Protein AF-A0A7J9W661-F1 (afdb_monomer_lite)

Structure (mmCIF, N/CA/C/O backbone):
data_AF-A0A7J9W661-F1
#
_entry.id   AF-A0A7J9W661-F1
#
loop_
_atom_site.group_PDB
_atom_site.id
_atom_site.type_symbol
_atom_site.label_atom_id
_atom_site.label_alt_id
_atom_site.label_comp_id
_atom_site.label_asym_id
_atom_site.label_entity_id
_atom_site.label_seq_id
_atom_site.pdbx_PDB_ins_code
_atom_site.Cartn_x
_atom_site.Cartn_y
_atom_site.Cartn_z
_atom_site.occupancy
_atom_site.B_iso_or_equiv
_atom_site.auth_seq_id
_atom_site.auth_comp_id
_atom_site.auth_asym_id
_atom_site.auth_atom_id
_atom_site.pdbx_PDB_model_num
ATOM 1 N N . MET A 1 1 ? 2.954 -17.225 -3.042 1.00 64.38 1 MET A N 1
ATOM 2 C CA . MET A 1 1 ? 2.846 -15.919 -3.719 1.00 64.38 1 MET A CA 1
ATOM 3 C C . MET A 1 1 ? 1.718 -15.955 -4.731 1.00 64.38 1 MET A C 1
ATOM 5 O O . MET A 1 1 ? 1.611 -16.934 -5.464 1.00 64.38 1 MET A O 1
ATOM 9 N N . THR A 1 2 ? 0.886 -14.918 -4.753 1.00 76.56 2 THR A N 1
ATOM 10 C CA . THR A 1 2 ? -0.113 -14.679 -5.804 1.00 76.56 2 THR A CA 1
ATOM 11 C C . THR A 1 2 ? 0.582 -14.065 -7.020 1.00 76.56 2 THR A C 1
ATOM 13 O O . THR A 1 2 ? 1.534 -13.302 -6.860 1.00 76.56 2 THR A O 1
ATOM 16 N N . ALA A 1 3 ? 0.125 -14.381 -8.236 1.00 81.69 3 ALA A N 1
ATOM 17 C CA . ALA A 1 3 ? 0.620 -13.715 -9.439 1.00 81.69 3 ALA A CA 1
ATOM 18 C C . ALA A 1 3 ? 0.341 -12.202 -9.368 1.00 81.69 3 ALA A C 1
ATOM 20 O O . ALA A 1 3 ? -0.756 -11.790 -8.989 1.00 81.69 3 ALA A O 1
ATOM 21 N N . VAL A 1 4 ? 1.329 -11.382 -9.730 1.00 85.00 4 VAL A N 1
ATOM 22 C CA . VAL A 1 4 ? 1.172 -9.923 -9.776 1.00 85.00 4 VAL A CA 1
ATOM 23 C C . VAL A 1 4 ? 0.254 -9.577 -10.954 1.00 85.00 4 VAL A C 1
ATOM 25 O O . VAL A 1 4 ? 0.533 -10.015 -12.074 1.00 85.00 4 VAL A O 1
ATOM 28 N N . PRO A 1 5 ? -0.852 -8.846 -10.738 1.00 83.81 5 PRO A N 1
ATOM 29 C CA . PRO A 1 5 ? -1.841 -8.631 -11.783 1.00 83.81 5 PRO A CA 1
ATOM 30 C C . PRO A 1 5 ? -1.344 -7.640 -12.845 1.00 83.81 5 PRO A C 1
ATOM 32 O O . PRO A 1 5 ? -0.497 -6.783 -12.584 1.00 83.81 5 PRO A O 1
ATOM 35 N N . GLN A 1 6 ? -1.901 -7.741 -14.056 1.00 81.75 6 GLN A N 1
ATOM 36 C CA . GLN A 1 6 ? -1.618 -6.789 -15.136 1.00 81.75 6 GLN A CA 1
ATOM 37 C C . GLN A 1 6 ? -2.151 -5.389 -14.797 1.00 81.75 6 GLN A C 1
ATOM 39 O O . GLN A 1 6 ? -1.445 -4.406 -15.013 1.00 81.75 6 GLN A O 1
ATOM 44 N N . GLU A 1 7 ? -3.341 -5.313 -14.200 1.00 86.38 7 GLU A N 1
ATOM 45 C CA . GLU A 1 7 ? -3.957 -4.086 -13.688 1.00 86.38 7 GLU A CA 1
ATOM 46 C C . GLU A 1 7 ? -4.252 -4.232 -12.192 1.00 86.38 7 GLU A C 1
ATOM 48 O O . GLU A 1 7 ? -4.686 -5.291 -11.735 1.00 86.38 7 GLU A O 1
ATOM 53 N N . PHE A 1 8 ? -4.003 -3.179 -11.414 1.00 90.75 8 PHE A N 1
ATOM 54 C CA . PHE A 1 8 ? -4.254 -3.201 -9.977 1.00 90.75 8 PHE A CA 1
ATOM 55 C C . PHE A 1 8 ? -5.703 -2.810 -9.672 1.00 90.75 8 PHE A C 1
ATOM 57 O O . PHE A 1 8 ? -6.133 -1.694 -9.957 1.00 90.75 8 PHE A O 1
ATOM 64 N N . ASP A 1 9 ? -6.451 -3.732 -9.069 1.00 92.00 9 ASP A N 1
ATOM 65 C CA . ASP A 1 9 ? -7.851 -3.510 -8.719 1.00 92.00 9 ASP A CA 1
ATOM 66 C C . ASP A 1 9 ? -7.993 -2.829 -7.348 1.00 92.00 9 ASP A C 1
ATOM 68 O O . ASP A 1 9 ? -7.890 -3.462 -6.293 1.00 92.00 9 ASP A O 1
ATOM 72 N N . TRP A 1 10 ? -8.287 -1.526 -7.354 1.00 95.00 10 TRP A N 1
ATOM 73 C CA . TRP A 1 10 ? -8.574 -0.778 -6.127 1.00 95.00 10 TRP A CA 1
ATOM 74 C C . TRP A 1 10 ? -9.854 -1.250 -5.418 1.00 95.00 10 TRP A C 1
ATOM 76 O O . TRP A 1 10 ? -9.972 -1.126 -4.196 1.00 95.00 10 TRP A O 1
ATOM 86 N N . ALA A 1 11 ? -10.824 -1.828 -6.135 1.00 94.56 11 ALA A N 1
ATOM 87 C CA . ALA A 1 11 ? -12.033 -2.348 -5.504 1.00 94.56 11 ALA A CA 1
ATOM 88 C C . ALA A 1 11 ? -11.704 -3.490 -4.531 1.00 94.56 11 ALA A C 1
ATOM 90 O O . ALA A 1 11 ? -12.275 -3.531 -3.439 1.00 94.56 11 ALA A O 1
ATOM 91 N N . MET A 1 12 ? -10.720 -4.332 -4.862 1.00 93.94 12 MET A N 1
ATOM 92 C CA . MET A 1 12 ? -10.185 -5.347 -3.950 1.00 93.94 12 MET A CA 1
ATOM 93 C C . MET A 1 12 ? -9.627 -4.723 -2.665 1.00 93.94 12 MET A C 1
ATOM 95 O O . MET A 1 12 ? -9.881 -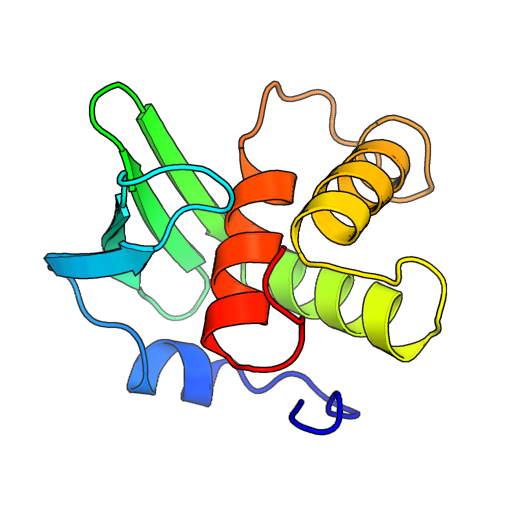5.243 -1.580 1.00 93.94 12 MET A O 1
ATOM 99 N N . VAL A 1 13 ? -8.900 -3.604 -2.757 1.00 96.00 13 VAL A N 1
ATOM 100 C CA . VAL A 1 13 ? -8.346 -2.895 -1.587 1.00 96.00 13 VAL A CA 1
ATOM 101 C C . VAL A 1 13 ? -9.475 -2.445 -0.659 1.00 96.00 13 VAL A C 1
ATOM 103 O O . VAL A 1 13 ? -9.445 -2.750 0.534 1.00 96.00 13 VAL A O 1
ATOM 106 N N . ARG A 1 14 ? -10.511 -1.798 -1.206 1.00 96.62 14 ARG A N 1
ATOM 107 C CA . ARG A 1 14 ? -11.685 -1.351 -0.431 1.00 96.62 14 ARG A CA 1
ATOM 108 C C . ARG A 1 14 ? -12.484 -2.511 0.166 1.00 96.62 14 ARG A C 1
ATOM 110 O O . ARG A 1 14 ? -13.032 -2.382 1.256 1.00 96.62 14 ARG A O 1
ATOM 117 N N . GLN A 1 15 ? -12.567 -3.640 -0.536 1.00 95.69 15 GLN A N 1
ATOM 118 C CA . GLN A 1 15 ? -13.258 -4.826 -0.034 1.00 95.69 15 GLN A CA 1
ATOM 119 C C . GLN A 1 15 ? -12.461 -5.520 1.076 1.00 95.69 15 GLN A C 1
ATOM 121 O O . GLN A 1 15 ? -13.044 -6.013 2.041 1.00 95.69 15 GLN A O 1
ATOM 126 N N . ARG A 1 16 ? -11.133 -5.581 0.934 1.00 96.31 16 ARG A N 1
ATOM 127 C CA . ARG A 1 16 ? -10.248 -6.298 1.853 1.00 96.31 16 ARG A CA 1
ATOM 128 C C . ARG A 1 16 ? -10.016 -5.542 3.152 1.00 96.31 16 ARG A C 1
ATOM 130 O O . ARG A 1 16 ? -9.969 -6.176 4.202 1.00 96.31 16 ARG A O 1
ATOM 137 N N . TYR A 1 17 ? -9.815 -4.229 3.083 1.00 97.81 17 TYR A N 1
ATOM 138 C CA . TYR A 1 17 ? -9.445 -3.425 4.243 1.00 97.81 17 TYR A CA 1
ATOM 139 C C . TYR A 1 17 ? -10.657 -2.743 4.867 1.00 97.81 17 TYR A C 1
ATOM 141 O O . TYR A 1 17 ? -11.537 -2.245 4.176 1.00 97.81 17 TYR A O 1
ATOM 149 N N . GLN A 1 18 ? -10.687 -2.712 6.196 1.00 97.31 18 GLN A N 1
ATOM 150 C CA . GLN A 1 18 ? -11.711 -2.051 6.998 1.00 97.31 18 GLN A CA 1
ATOM 151 C C . GLN A 1 18 ? -11.043 -1.330 8.176 1.00 97.31 18 GLN A C 1
ATOM 153 O O . GLN A 1 18 ? -10.043 -1.839 8.699 1.00 97.31 18 GLN A O 1
ATOM 158 N N . PRO A 1 19 ? -11.569 -0.177 8.628 1.00 98.00 19 PRO A N 1
ATOM 159 C CA . PRO A 1 19 ? -11.066 0.498 9.820 1.00 98.00 19 PRO A CA 1
ATOM 160 C C . PRO A 1 19 ? -10.954 -0.445 11.030 1.00 98.00 19 PRO A C 1
ATOM 162 O O . PRO A 1 19 ? -11.849 -1.242 11.304 1.00 98.00 19 PRO A O 1
ATOM 165 N N . GLY A 1 20 ? -9.835 -0.363 11.751 1.00 97.56 20 GLY A N 1
ATOM 166 C CA . GLY A 1 20 ? -9.506 -1.209 12.901 1.00 97.56 20 GLY A CA 1
ATOM 167 C C . GLY A 1 20 ? -8.780 -2.516 12.560 1.00 97.56 20 GLY A C 1
ATOM 168 O O . GLY A 1 20 ? -8.236 -3.157 13.465 1.00 97.56 20 GLY A O 1
ATOM 169 N N . MET A 1 21 ? -8.709 -2.915 11.283 1.00 97.88 21 MET A N 1
ATOM 170 C CA . MET A 1 21 ? -7.910 -4.077 10.875 1.00 97.88 21 MET A CA 1
ATOM 171 C C . MET A 1 21 ? -6.428 -3.873 11.184 1.00 97.88 21 MET A C 1
ATOM 173 O O . MET A 1 21 ? -5.894 -2.774 11.038 1.00 97.88 21 MET A O 1
ATOM 177 N N . ARG A 1 22 ? -5.746 -4.953 11.578 1.00 96.88 22 ARG A N 1
ATOM 178 C CA . ARG A 1 22 ? -4.317 -4.944 11.907 1.00 96.88 22 ARG A CA 1
ATOM 179 C C . ARG A 1 22 ? -3.520 -5.721 10.871 1.00 96.88 22 ARG A C 1
ATOM 181 O O . ARG A 1 22 ? -3.802 -6.889 10.627 1.00 96.88 22 ARG A O 1
ATOM 188 N N . LEU A 1 23 ? -2.499 -5.077 10.323 1.00 95.88 23 LEU A N 1
ATOM 189 C CA . LEU A 1 23 ? -1.549 -5.649 9.378 1.00 95.88 23 LEU A CA 1
ATOM 190 C C . LEU A 1 23 ? -0.222 -5.878 10.091 1.00 95.88 23 LEU A C 1
ATOM 192 O O . LEU A 1 23 ? 0.277 -4.980 10.775 1.00 95.88 23 LEU A O 1
ATOM 196 N N . ALA A 1 24 ? 0.362 -7.063 9.932 1.00 94.38 24 ALA A N 1
ATOM 197 C CA . ALA A 1 24 ? 1.687 -7.338 10.472 1.00 94.38 24 ALA A CA 1
ATOM 198 C C . ALA A 1 24 ? 2.714 -6.387 9.839 1.00 94.38 24 ALA A C 1
ATOM 200 O O . ALA A 1 24 ? 2.761 -6.222 8.619 1.00 94.38 24 ALA A O 1
ATOM 201 N N . SER A 1 25 ? 3.542 -5.757 10.671 1.00 92.38 25 SER A N 1
ATOM 202 C CA . SER A 1 25 ? 4.636 -4.919 10.179 1.00 92.38 25 SER A CA 1
ATOM 203 C C . SER A 1 25 ? 5.673 -5.739 9.396 1.00 92.38 25 SER A C 1
ATOM 205 O O . SER A 1 25 ? 5.687 -6.972 9.432 1.00 92.38 25 SER A O 1
ATOM 207 N N . LEU A 1 26 ? 6.569 -5.054 8.678 1.00 91.06 26 LEU A N 1
ATOM 208 C CA . LEU A 1 26 ? 7.651 -5.728 7.951 1.00 91.06 26 LEU A CA 1
ATOM 209 C C . LEU A 1 26 ? 8.614 -6.476 8.881 1.00 91.06 26 LEU A C 1
ATOM 211 O O . LEU A 1 26 ? 9.205 -7.466 8.460 1.00 91.06 26 LEU A O 1
ATOM 215 N N . ARG A 1 27 ? 8.783 -6.007 10.126 1.00 85.38 27 ARG A N 1
ATOM 216 C CA . ARG A 1 27 ? 9.737 -6.569 11.084 1.00 85.38 27 ARG A CA 1
ATOM 217 C C . ARG A 1 27 ? 9.223 -6.499 12.521 1.00 85.38 27 ARG A C 1
ATOM 219 O O . ARG A 1 27 ? 8.816 -5.438 12.989 1.00 85.38 27 ARG A O 1
ATOM 226 N N . GLY A 1 28 ? 9.400 -7.608 13.239 1.00 83.56 28 GLY A N 1
ATOM 227 C CA . GLY A 1 28 ? 9.053 -7.746 14.652 1.00 83.56 28 GLY A CA 1
ATOM 228 C C . GLY A 1 28 ? 7.550 -7.888 14.891 1.00 83.56 28 GLY A C 1
ATOM 229 O O . GLY A 1 28 ? 6.762 -7.984 13.954 1.00 83.56 28 GLY A O 1
ATOM 230 N N . ASP A 1 29 ? 7.156 -7.846 16.162 1.00 84.88 29 ASP A N 1
ATOM 231 C CA . ASP A 1 29 ? 5.796 -8.202 16.599 1.00 84.88 29 ASP A CA 1
ATOM 232 C C . ASP A 1 29 ? 4.832 -7.003 16.638 1.00 84.88 29 ASP A C 1
ATOM 234 O O . ASP A 1 29 ? 3.856 -6.975 17.389 1.00 84.88 29 ASP A O 1
ATOM 238 N N . THR A 1 30 ? 5.115 -5.965 15.844 1.00 90.69 30 THR A N 1
ATOM 239 C CA . THR A 1 30 ? 4.259 -4.773 15.758 1.00 90.69 30 THR A CA 1
ATOM 240 C C . THR A 1 30 ? 3.297 -4.844 14.578 1.00 90.69 30 THR A C 1
ATOM 242 O O . THR A 1 30 ? 3.511 -5.584 13.616 1.00 90.69 30 THR A O 1
ATOM 245 N N . TYR A 1 31 ? 2.238 -4.038 14.639 1.00 94.75 31 TYR A N 1
ATOM 246 C CA . TYR A 1 31 ? 1.214 -3.958 13.606 1.00 94.75 31 TYR A CA 1
ATOM 247 C C . TYR A 1 31 ? 0.971 -2.516 13.158 1.00 94.75 31 TYR A C 1
ATOM 249 O O . TYR A 1 31 ? 1.187 -1.567 13.917 1.00 94.75 31 TYR A O 1
ATOM 257 N N . LEU A 1 32 ? 0.507 -2.380 11.919 1.00 96.06 32 LEU A N 1
ATOM 258 C CA . LEU A 1 32 ? -0.133 -1.179 11.400 1.00 96.06 32 LEU A CA 1
ATOM 259 C C . LEU A 1 32 ? -1.645 -1.377 11.511 1.00 96.06 32 LEU A C 1
ATOM 261 O O . LEU A 1 32 ? -2.146 -2.466 11.252 1.00 96.06 32 LEU A O 1
ATOM 265 N N . GLU A 1 33 ? -2.371 -0.341 11.896 1.00 97.94 33 GLU A N 1
ATOM 266 C CA . GLU A 1 33 ? -3.830 -0.355 11.947 1.00 97.94 33 GLU A CA 1
ATOM 267 C C . GLU A 1 33 ? -4.397 0.412 10.754 1.00 97.94 33 GLU A C 1
ATOM 269 O O . GLU A 1 33 ? -3.961 1.533 10.483 1.00 97.94 33 GLU A O 1
ATOM 274 N N . VAL A 1 34 ? -5.372 -0.169 10.060 1.00 98.38 34 VAL A N 1
ATOM 275 C CA . VAL A 1 34 ? -6.161 0.535 9.048 1.00 98.38 34 VAL A CA 1
ATOM 276 C C . VAL A 1 34 ? -7.029 1.566 9.755 1.00 98.38 34 VAL A C 1
ATOM 278 O O . VAL A 1 34 ? -7.833 1.225 10.617 1.00 98.38 34 VAL A O 1
ATOM 281 N N . VAL A 1 35 ? -6.866 2.835 9.400 1.00 98.06 35 VAL A N 1
ATOM 282 C CA . VAL A 1 35 ? -7.657 3.937 9.965 1.00 98.06 35 VAL A CA 1
ATOM 283 C C . VAL A 1 35 ? -8.837 4.263 9.066 1.00 98.06 35 VAL A C 1
ATOM 285 O O . VAL A 1 35 ? -9.938 4.507 9.547 1.00 98.06 35 VAL A O 1
ATOM 288 N N . GLU A 1 36 ? -8.590 4.296 7.762 1.00 97.56 36 GLU A N 1
ATOM 289 C CA . GLU A 1 36 ? -9.529 4.788 6.763 1.00 97.56 36 GLU A CA 1
ATOM 290 C C . GLU A 1 36 ? -9.186 4.144 5.423 1.00 97.56 36 GLU A C 1
ATOM 292 O O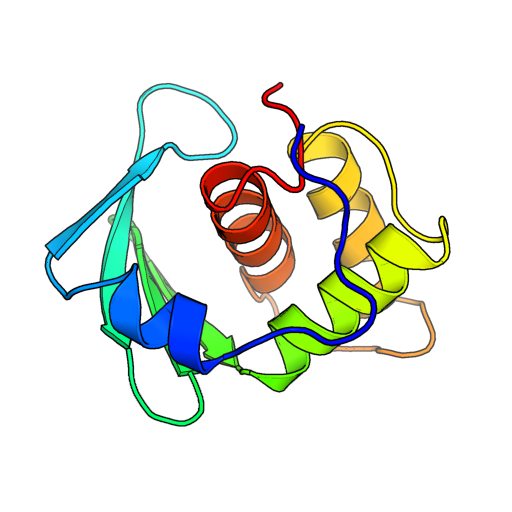 . GLU A 1 36 ? -8.008 3.967 5.103 1.00 97.56 36 GLU A O 1
ATOM 297 N N . VAL A 1 37 ? -10.212 3.799 4.656 1.00 97.69 37 VAL A N 1
ATOM 298 C CA . VAL A 1 37 ? -10.093 3.411 3.255 1.00 97.69 37 VAL A CA 1
ATOM 299 C C . VAL A 1 37 ? -11.255 4.048 2.508 1.00 97.69 37 VAL A C 1
ATOM 301 O O . VAL A 1 37 ? -12.402 3.945 2.945 1.00 97.69 37 VAL A O 1
ATOM 304 N N . ASP A 1 38 ? -10.948 4.744 1.425 1.00 95.94 38 ASP A N 1
ATOM 305 C CA . ASP A 1 38 ? -11.931 5.417 0.584 1.00 95.94 38 ASP A CA 1
ATOM 306 C C . ASP A 1 38 ? -11.656 5.130 -0.904 1.00 95.94 38 ASP A C 1
ATOM 308 O O . ASP A 1 38 ? -11.002 4.141 -1.262 1.00 95.94 38 ASP A O 1
ATOM 312 N N . ASP A 1 39 ? -12.218 5.951 -1.786 1.00 95.12 39 ASP A N 1
ATOM 313 C CA . ASP A 1 39 ? -12.109 5.777 -3.232 1.00 95.12 39 ASP A CA 1
ATOM 314 C C . ASP A 1 39 ? -10.694 6.018 -3.775 1.00 95.12 39 ASP A C 1
ATOM 316 O O . ASP A 1 39 ? -10.359 5.450 -4.814 1.00 95.12 39 ASP A O 1
ATOM 320 N N . ASP A 1 40 ? -9.848 6.753 -3.047 1.00 94.88 40 ASP A N 1
ATOM 321 C CA . ASP A 1 40 ? -8.544 7.214 -3.529 1.00 94.88 40 ASP A CA 1
ATOM 322 C C . ASP A 1 40 ? -7.372 6.902 -2.590 1.00 94.88 40 ASP A C 1
ATOM 324 O O . ASP A 1 40 ? -6.214 6.999 -3.012 1.00 94.88 40 ASP A O 1
ATOM 328 N N . ARG A 1 41 ? -7.613 6.544 -1.324 1.00 96.88 41 ARG A N 1
ATOM 329 C CA . ARG A 1 41 ? -6.541 6.312 -0.345 1.00 96.88 41 ARG A CA 1
ATOM 330 C C . ARG A 1 41 ? -6.852 5.252 0.710 1.00 96.88 41 ARG A C 1
ATOM 332 O O . ARG A 1 41 ? -7.990 5.005 1.095 1.00 96.88 41 ARG A O 1
ATOM 339 N N . LEU A 1 42 ? -5.775 4.667 1.227 1.00 98.00 42 LEU A N 1
ATOM 340 C CA . LEU A 1 42 ? -5.729 3.770 2.377 1.00 98.00 42 LEU A CA 1
ATOM 341 C C . LEU A 1 42 ? -4.810 4.384 3.437 1.00 98.00 42 LEU A C 1
ATOM 343 O O . LEU A 1 42 ? -3.596 4.467 3.250 1.00 98.00 42 LEU A O 1
ATOM 347 N N . CYS A 1 43 ? -5.374 4.803 4.565 1.00 97.69 43 CYS A N 1
ATOM 348 C CA . CYS A 1 43 ? -4.618 5.389 5.663 1.00 97.69 43 CYS A CA 1
ATOM 349 C C . CYS A 1 43 ? -4.301 4.354 6.736 1.00 97.69 43 CYS A C 1
ATOM 351 O O . CYS A 1 43 ? -5.191 3.678 7.256 1.00 97.69 43 CYS A O 1
ATOM 353 N N . LEU A 1 44 ? -3.029 4.292 7.120 1.00 97.44 44 LEU A N 1
ATOM 354 C CA . LEU A 1 44 ? -2.518 3.391 8.142 1.00 97.44 44 LEU A CA 1
ATOM 355 C C . LEU A 1 44 ? -1.935 4.186 9.313 1.00 97.44 44 LEU A C 1
ATOM 357 O O . LEU A 1 44 ? -1.409 5.291 9.158 1.00 97.44 44 LEU A O 1
ATOM 361 N N . ARG A 1 45 ? -2.013 3.602 10.506 1.00 95.56 45 ARG A N 1
ATOM 362 C CA . ARG A 1 45 ? -1.467 4.158 11.746 1.00 95.56 45 ARG A CA 1
ATOM 363 C C . ARG A 1 45 ? -0.540 3.168 12.431 1.00 95.56 45 ARG A C 1
ATOM 365 O O . ARG A 1 45 ? -0.834 1.980 12.522 1.00 95.56 45 ARG A O 1
ATOM 372 N N . GLN A 1 46 ? 0.510 3.703 13.037 1.00 92.38 46 GLN A N 1
ATOM 373 C CA . GLN A 1 46 ? 1.242 3.073 14.132 1.00 92.38 46 GLN A CA 1
ATOM 374 C C . GLN A 1 46 ? 1.307 4.055 15.314 1.00 92.38 46 GLN A C 1
ATOM 376 O O . GLN A 1 46 ? 0.977 5.228 15.171 1.00 92.38 46 GLN A O 1
ATOM 381 N N . ARG A 1 47 ? 1.737 3.610 16.501 1.00 89.62 47 ARG A N 1
ATOM 382 C CA . ARG A 1 47 ? 1.650 4.382 17.762 1.00 89.62 47 ARG A CA 1
ATOM 383 C C . ARG A 1 47 ? 2.047 5.864 17.663 1.00 89.62 47 ARG A C 1
ATOM 385 O O . ARG A 1 47 ? 1.443 6.685 18.340 1.00 89.62 47 ARG A O 1
ATOM 392 N N . LEU A 1 48 ? 3.074 6.192 16.877 1.00 89.06 48 LEU A N 1
ATOM 393 C CA . LEU A 1 48 ? 3.648 7.540 16.799 1.00 89.06 48 LEU A CA 1
ATOM 394 C C . LEU A 1 48 ? 3.401 8.252 15.463 1.00 89.06 48 LEU A C 1
ATOM 396 O O . LEU A 1 48 ? 3.893 9.361 15.283 1.00 89.06 48 LEU A O 1
ATOM 400 N N . TRP A 1 49 ? 2.703 7.630 14.510 1.00 91.31 49 TRP A N 1
ATOM 401 C CA . TRP A 1 49 ? 2.525 8.211 13.181 1.00 91.31 49 TRP A CA 1
ATOM 402 C C . TRP A 1 49 ? 1.277 7.679 12.467 1.00 91.31 49 TRP A C 1
ATOM 404 O O . TRP A 1 49 ? 0.817 6.564 12.707 1.00 91.31 49 TRP A O 1
ATOM 414 N N . ARG A 1 50 ? 0.748 8.492 11.555 1.00 94.25 50 ARG A N 1
ATOM 415 C CA . ARG A 1 50 ? -0.308 8.148 10.597 1.00 94.25 50 ARG A CA 1
ATOM 416 C C . ARG A 1 50 ? 0.142 8.643 9.230 1.00 94.25 50 ARG A C 1
ATOM 418 O O . ARG A 1 50 ? 0.676 9.745 9.148 1.00 94.25 50 ARG A O 1
ATOM 425 N N . ASP A 1 51 ? -0.081 7.847 8.197 1.00 95.00 51 ASP A N 1
ATOM 426 C CA . ASP A 1 51 ? 0.199 8.224 6.810 1.00 95.00 51 ASP A CA 1
ATOM 427 C C . ASP A 1 51 ? -0.788 7.492 5.880 1.00 95.00 51 ASP A C 1
ATOM 429 O O . ASP A 1 51 ? -1.501 6.586 6.328 1.00 95.00 51 ASP A O 1
ATOM 433 N N . CYS A 1 52 ? -0.878 7.892 4.614 1.00 95.56 52 CYS A N 1
ATOM 434 C CA . CYS A 1 52 ? -1.818 7.309 3.656 1.00 95.56 52 CYS A CA 1
ATOM 435 C C . CYS A 1 52 ? -1.122 6.901 2.356 1.00 95.56 52 CYS A C 1
ATOM 437 O O . CYS A 1 52 ? -0.274 7.621 1.841 1.00 95.56 52 CYS A O 1
ATOM 439 N N . LEU A 1 53 ? -1.509 5.741 1.825 1.00 96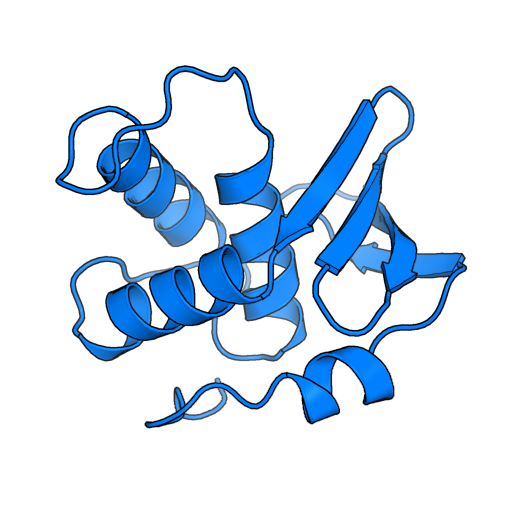.25 53 LEU A N 1
ATOM 440 C CA . LEU A 1 53 ? -1.207 5.329 0.459 1.00 96.25 53 LEU A CA 1
ATOM 441 C C . LEU A 1 53 ? -2.330 5.817 -0.437 1.00 96.25 53 LEU A C 1
ATOM 443 O O . LEU A 1 53 ? -3.491 5.523 -0.160 1.00 96.25 53 LEU A O 1
ATOM 447 N N . THR A 1 54 ? -1.999 6.522 -1.507 1.00 95.50 54 THR A N 1
ATOM 448 C CA . THR A 1 54 ? -2.965 6.774 -2.574 1.00 95.50 54 THR A CA 1
ATOM 449 C C . THR A 1 54 ? -3.124 5.531 -3.446 1.00 95.50 54 THR A C 1
ATOM 451 O O . THR A 1 54 ? -2.265 4.642 -3.473 1.00 95.50 54 THR A O 1
ATOM 454 N N . ARG A 1 55 ? -4.207 5.491 -4.219 1.00 95.81 55 ARG A N 1
ATOM 455 C CA . ARG A 1 55 ? -4.398 4.523 -5.297 1.00 95.81 55 ARG A CA 1
ATOM 456 C C . ARG A 1 55 ? -3.198 4.484 -6.243 1.00 95.81 55 ARG A C 1
ATOM 458 O O . ARG A 1 55 ? -2.675 3.406 -6.520 1.00 95.81 55 ARG A O 1
ATOM 465 N N . GLN A 1 56 ? -2.710 5.655 -6.648 1.00 93.19 56 GLN A N 1
ATOM 466 C CA . GLN A 1 56 ? -1.560 5.783 -7.540 1.00 93.19 56 GLN A CA 1
ATOM 467 C C . GLN A 1 56 ? -0.265 5.227 -6.925 1.00 93.19 56 GLN A C 1
ATOM 469 O O . GLN A 1 56 ? 0.541 4.634 -7.646 1.00 93.19 56 GLN A O 1
ATOM 474 N N . ASP A 1 57 ? -0.057 5.373 -5.611 1.00 94.62 57 ASP A N 1
ATOM 475 C CA . ASP A 1 57 ? 1.120 4.809 -4.935 1.00 94.62 57 ASP A CA 1
ATOM 476 C C . ASP A 1 57 ? 1.143 3.275 -5.060 1.00 94.62 57 ASP A C 1
ATOM 478 O O . ASP A 1 57 ? 2.185 2.693 -5.372 1.00 94.62 57 ASP A O 1
ATOM 482 N N . LEU A 1 58 ? -0.005 2.613 -4.859 1.00 95.81 58 LEU A N 1
ATOM 483 C CA . LEU A 1 58 ? -0.108 1.157 -4.993 1.00 95.81 58 LEU A CA 1
ATOM 484 C C . LEU A 1 58 ? -0.030 0.696 -6.452 1.00 95.81 58 LEU A C 1
ATOM 486 O O . LEU A 1 58 ? 0.681 -0.265 -6.735 1.00 95.81 58 LEU A O 1
ATOM 490 N N . GLU A 1 59 ? -0.692 1.390 -7.379 1.00 94.94 59 GLU A N 1
ATOM 491 C CA . GLU A 1 59 ? -0.609 1.092 -8.817 1.00 94.94 59 GLU A CA 1
ATOM 492 C C . GLU A 1 59 ? 0.837 1.179 -9.324 1.00 94.94 59 GLU A C 1
ATOM 494 O O . GLU A 1 59 ? 1.327 0.266 -9.993 1.00 94.94 59 GLU A O 1
ATOM 499 N N . THR A 1 60 ? 1.553 2.239 -8.941 1.00 93.19 60 THR A N 1
ATOM 500 C CA . THR A 1 60 ? 2.965 2.431 -9.298 1.00 93.19 60 THR A CA 1
ATOM 501 C C . THR A 1 60 ? 3.827 1.317 -8.714 1.00 93.19 60 THR A C 1
ATOM 503 O O . THR A 1 60 ? 4.649 0.732 -9.416 1.00 93.19 60 THR A O 1
ATOM 506 N N . ALA A 1 61 ? 3.627 0.975 -7.441 1.00 94.81 61 ALA A N 1
ATOM 507 C CA . ALA A 1 61 ? 4.390 -0.080 -6.790 1.00 94.81 61 ALA A CA 1
ATOM 508 C C . ALA A 1 61 ? 4.153 -1.462 -7.418 1.00 94.81 61 ALA A C 1
ATOM 510 O O . ALA A 1 61 ? 5.107 -2.214 -7.613 1.00 94.81 61 ALA A O 1
ATOM 511 N N . VAL A 1 62 ? 2.908 -1.779 -7.781 1.00 95.38 62 VAL A N 1
ATOM 512 C CA . VAL A 1 62 ? 2.561 -3.017 -8.493 1.00 95.38 62 VAL A CA 1
ATOM 513 C C . VAL A 1 62 ? 3.181 -3.036 -9.886 1.00 95.38 62 VAL A C 1
ATOM 515 O O . VAL A 1 62 ? 3.700 -4.075 -10.285 1.00 95.38 62 VAL A O 1
ATOM 518 N N . SER A 1 63 ? 3.214 -1.901 -10.593 1.00 94.19 63 SER A N 1
ATOM 519 C CA . SER A 1 63 ? 3.928 -1.786 -11.871 1.00 94.19 63 SER A CA 1
ATOM 520 C C . SER A 1 63 ? 5.413 -2.095 -11.710 1.00 94.19 63 SER A C 1
ATOM 522 O O . SER A 1 63 ? 5.934 -2.965 -12.395 1.00 94.19 63 SER A O 1
ATOM 524 N N . LEU A 1 64 ? 6.085 -1.449 -10.753 1.00 94.38 64 LEU A N 1
ATOM 525 C CA . LEU A 1 64 ? 7.512 -1.665 -10.493 1.00 94.38 64 LEU A CA 1
ATOM 526 C C . LEU A 1 64 ? 7.827 -3.119 -10.118 1.00 94.38 64 LEU A C 1
ATOM 528 O O . LEU A 1 64 ? 8.875 -3.635 -10.512 1.00 94.38 64 LEU A O 1
ATOM 532 N N . LEU A 1 65 ? 6.929 -3.768 -9.371 1.00 94.56 65 LEU A N 1
ATOM 533 C CA . LEU A 1 65 ? 7.040 -5.180 -9.016 1.00 94.56 65 LEU A CA 1
ATOM 534 C C . LEU A 1 65 ? 6.876 -6.087 -10.239 1.00 94.56 65 LEU A C 1
ATOM 536 O O . LEU A 1 65 ? 7.706 -6.962 -10.478 1.00 94.56 65 LEU A O 1
ATOM 540 N N . ARG A 1 66 ? 5.816 -5.866 -11.021 1.00 94.19 66 ARG A N 1
ATOM 541 C CA . ARG A 1 66 ? 5.495 -6.632 -12.232 1.00 94.19 66 ARG A CA 1
ATOM 542 C C . ARG A 1 66 ? 6.602 -6.529 -13.276 1.00 94.19 66 ARG A C 1
ATOM 544 O O . ARG A 1 66 ? 6.971 -7.533 -13.875 1.00 94.19 66 ARG A O 1
ATOM 551 N N . ASP A 1 67 ? 7.134 -5.328 -13.470 1.00 93.38 67 ASP A N 1
ATOM 552 C CA . ASP A 1 67 ? 8.146 -5.037 -14.485 1.00 93.38 67 ASP A CA 1
ATOM 553 C C . ASP A 1 67 ? 9.557 -5.483 -14.031 1.00 93.38 67 ASP A C 1
ATOM 555 O O . ASP A 1 67 ? 10.536 -5.301 -14.752 1.00 93.38 67 ASP A O 1
ATOM 559 N N . GLY A 1 68 ? 9.681 -6.068 -12.830 1.00 93.12 68 GLY A N 1
ATOM 560 C CA . GLY A 1 68 ? 10.937 -6.589 -12.287 1.00 93.12 68 GLY A CA 1
ATOM 561 C C . GLY A 1 68 ? 11.941 -5.510 -11.869 1.00 93.12 68 GLY A C 1
ATOM 562 O O . GLY A 1 68 ? 13.105 -5.815 -11.625 1.00 93.12 68 GLY A O 1
ATOM 563 N N . ILE A 1 69 ? 11.509 -4.248 -11.782 1.00 93.00 69 ILE A N 1
ATOM 564 C CA . ILE A 1 69 ? 12.360 -3.104 -11.422 1.00 93.00 69 ILE A CA 1
ATOM 565 C C . ILE A 1 69 ? 12.648 -3.104 -9.917 1.00 93.00 69 ILE A C 1
ATOM 567 O O . ILE A 1 69 ? 13.752 -2.763 -9.485 1.00 93.00 69 ILE A O 1
ATOM 571 N N . VAL A 1 70 ? 11.653 -3.480 -9.110 1.00 91.94 70 VAL A N 1
ATOM 572 C CA . VAL A 1 70 ? 11.788 -3.655 -7.662 1.00 91.94 70 VAL A CA 1
ATOM 573 C C . VAL A 1 70 ? 11.247 -5.030 -7.285 1.00 91.94 70 VAL A C 1
ATOM 575 O O . VAL A 1 70 ? 10.062 -5.291 -7.438 1.00 9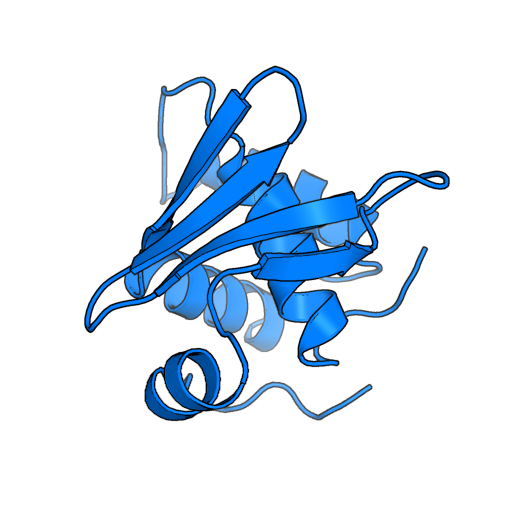1.94 70 VAL A O 1
ATOM 578 N N . THR A 1 71 ? 12.106 -5.909 -6.775 1.00 91.06 71 THR A N 1
ATOM 579 C CA . THR A 1 71 ? 11.775 -7.315 -6.487 1.00 91.06 71 THR A CA 1
ATOM 580 C C . THR A 1 71 ? 12.280 -7.741 -5.108 1.00 91.06 71 THR A C 1
ATOM 582 O O . THR A 1 71 ? 12.970 -6.979 -4.430 1.00 91.06 71 THR A O 1
ATOM 585 N N . GLY A 1 72 ? 11.980 -8.984 -4.723 1.00 91.06 72 GLY A N 1
ATOM 586 C CA . GLY A 1 72 ? 12.487 -9.621 -3.507 1.00 91.06 72 GLY A CA 1
ATOM 587 C C . GLY A 1 72 ? 11.434 -9.744 -2.409 1.00 91.06 72 GLY A C 1
ATOM 588 O O . GLY A 1 72 ? 10.229 -9.671 -2.661 1.00 91.06 72 GLY A O 1
ATOM 589 N N . THR A 1 73 ? 11.906 -9.943 -1.183 1.00 94.38 73 THR A N 1
ATOM 590 C CA . THR A 1 73 ? 11.079 -9.949 0.031 1.00 94.38 73 THR A CA 1
ATOM 591 C C . THR A 1 73 ? 10.423 -8.586 0.258 1.00 94.38 73 THR A C 1
ATOM 593 O O . THR A 1 73 ? 10.870 -7.562 -0.264 1.00 94.38 73 THR A O 1
ATOM 596 N N . ALA A 1 74 ? 9.397 -8.520 1.110 1.00 94.94 74 ALA A N 1
ATOM 597 C CA . ALA A 1 74 ? 8.761 -7.245 1.446 1.00 94.94 74 ALA A CA 1
ATOM 598 C C . ALA A 1 74 ? 9.749 -6.186 1.990 1.00 94.94 74 ALA A C 1
ATOM 600 O O . ALA A 1 74 ? 9.581 -4.994 1.728 1.00 94.94 74 ALA A O 1
ATOM 601 N N . MET A 1 75 ? 10.802 -6.596 2.712 1.00 94.31 75 MET A N 1
ATOM 602 C CA . MET A 1 75 ? 11.836 -5.660 3.176 1.00 94.31 75 MET A CA 1
ATOM 603 C C . MET A 1 75 ? 12.702 -5.139 2.027 1.00 94.31 75 MET A C 1
ATOM 605 O O . MET A 1 75 ? 12.917 -3.932 1.925 1.00 94.31 75 MET A O 1
ATOM 609 N N . GLU A 1 76 ? 13.171 -6.021 1.145 1.00 95.19 76 GLU A N 1
ATOM 610 C CA . GLU A 1 76 ? 13.976 -5.626 -0.018 1.00 95.19 76 GLU A CA 1
ATOM 611 C C . GLU A 1 76 ? 13.180 -4.727 -0.966 1.00 95.19 76 GLU A C 1
ATOM 613 O O . GLU A 1 76 ? 13.702 -3.717 -1.449 1.00 95.19 76 GLU A O 1
ATOM 618 N N . PHE A 1 77 ? 11.895 -5.038 -1.151 1.00 96.44 77 PHE A N 1
ATOM 619 C CA . PHE A 1 77 ? 10.974 -4.228 -1.933 1.00 96.44 77 PHE A CA 1
ATOM 620 C C . PHE A 1 77 ? 10.821 -2.818 -1.354 1.00 96.44 77 PHE A C 1
ATOM 622 O O . PHE A 1 77 ? 10.944 -1.840 -2.091 1.00 96.44 77 PHE A O 1
ATOM 629 N N . ALA A 1 78 ? 10.608 -2.684 -0.039 1.00 95.50 78 ALA A N 1
ATOM 630 C CA . ALA A 1 78 ? 10.497 -1.377 0.611 1.00 95.50 78 ALA A CA 1
ATOM 631 C C . ALA A 1 78 ? 11.752 -0.516 0.384 1.00 95.50 78 ALA A C 1
ATOM 633 O O . ALA A 1 78 ? 11.650 0.675 0.081 1.00 95.50 78 ALA A O 1
ATOM 634 N N . GLU A 1 79 ? 12.943 -1.113 0.475 1.00 93.88 79 GLU A N 1
ATOM 635 C CA . GLU A 1 79 ? 14.198 -0.398 0.223 1.00 93.88 79 GLU A CA 1
ATOM 636 C C . GLU A 1 79 ? 14.393 -0.043 -1.256 1.00 93.88 79 GLU A C 1
ATOM 638 O O . GLU A 1 79 ? 14.871 1.048 -1.577 1.00 93.88 79 GLU A O 1
ATOM 643 N N . GLY A 1 80 ? 14.010 -0.929 -2.176 1.00 94.06 80 GLY A N 1
ATOM 644 C CA . GLY A 1 80 ? 14.050 -0.643 -3.609 1.00 94.06 80 GLY A CA 1
ATOM 645 C C . GLY A 1 80 ? 13.087 0.469 -4.013 1.00 94.06 80 GLY A C 1
ATOM 646 O O . GLY A 1 80 ? 13.484 1.391 -4.726 1.00 94.06 80 GLY A O 1
ATOM 647 N N . LEU A 1 81 ? 11.865 0.453 -3.479 1.00 94.38 81 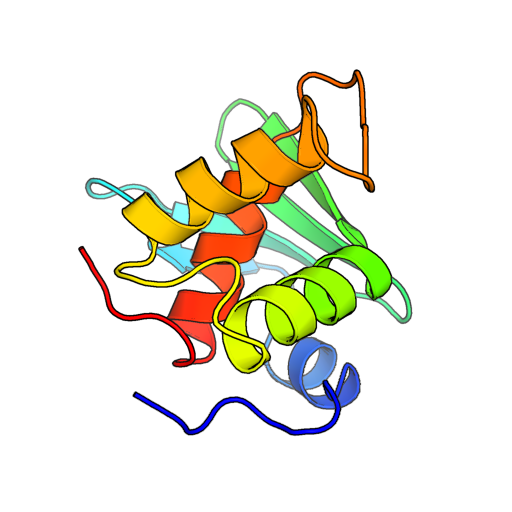LEU A N 1
ATOM 648 C CA . LEU A 1 81 ? 10.887 1.512 -3.696 1.00 94.38 81 LEU A CA 1
ATOM 649 C C . LEU A 1 81 ? 11.373 2.849 -3.125 1.00 94.38 81 LEU A C 1
ATOM 651 O O . LEU A 1 81 ? 11.258 3.872 -3.795 1.00 94.38 81 LEU A O 1
ATOM 655 N N . ARG A 1 82 ? 11.999 2.858 -1.938 1.00 92.56 82 ARG A N 1
ATOM 656 C CA . ARG A 1 82 ? 12.619 4.073 -1.383 1.00 92.56 82 ARG A CA 1
ATOM 657 C C . ARG A 1 82 ? 13.654 4.668 -2.339 1.00 92.56 82 ARG A C 1
ATOM 659 O O . ARG A 1 82 ? 13.654 5.875 -2.540 1.00 92.56 82 ARG A O 1
ATOM 666 N N . ARG A 1 83 ? 14.493 3.849 -2.982 1.00 90.81 83 ARG A N 1
ATOM 667 C CA . ARG A 1 83 ? 15.456 4.342 -3.987 1.00 90.81 83 ARG A CA 1
ATOM 668 C C . ARG A 1 83 ? 14.760 4.973 -5.198 1.00 90.81 83 ARG A C 1
ATOM 670 O O . ARG A 1 83 ? 15.185 6.039 -5.639 1.00 90.81 83 ARG A O 1
ATOM 677 N N . GLN A 1 84 ? 13.672 4.369 -5.683 1.00 89.75 84 GLN A N 1
ATOM 678 C CA . GLN A 1 84 ? 12.878 4.925 -6.787 1.00 89.75 84 GLN A CA 1
ATOM 679 C C . GLN A 1 84 ? 12.219 6.262 -6.420 1.00 89.75 84 GLN A C 1
ATOM 681 O O . GLN A 1 84 ? 12.196 7.176 -7.242 1.00 89.75 84 GLN A O 1
ATOM 686 N N . LEU A 1 85 ? 11.748 6.398 -5.177 1.00 84.38 85 LEU A N 1
ATOM 687 C CA . LEU A 1 85 ? 11.125 7.626 -4.682 1.00 84.38 85 LEU A CA 1
ATOM 688 C C . LEU A 1 85 ? 12.131 8.696 -4.241 1.00 84.38 85 LEU A C 1
ATOM 690 O O . LEU A 1 85 ? 11.769 9.857 -4.182 1.00 84.38 85 LEU A O 1
ATOM 694 N N . SER A 1 86 ? 13.381 8.370 -3.914 1.00 83.12 86 SER A N 1
ATOM 695 C CA . SER A 1 86 ? 14.359 9.382 -3.470 1.00 83.12 86 SER A CA 1
ATOM 696 C C . SER A 1 86 ? 15.307 9.858 -4.572 1.00 83.12 86 SER A C 1
ATOM 698 O O . SER A 1 86 ? 15.855 10.950 -4.462 1.00 83.12 86 SER A O 1
ATOM 700 N N . GLY A 1 87 ? 15.517 9.067 -5.625 1.00 76.12 87 GLY A N 1
ATOM 701 C CA . GLY A 1 87 ? 16.424 9.435 -6.721 1.00 76.12 87 GLY A CA 1
ATOM 702 C C . GLY A 1 87 ? 16.073 8.839 -8.082 1.00 76.12 87 GLY A C 1
ATOM 703 O O . GLY A 1 87 ? 16.839 9.011 -9.026 1.00 76.12 87 GLY A O 1
ATOM 704 N N . GLY A 1 88 ? 14.954 8.120 -8.186 1.00 69.25 88 GLY A N 1
ATOM 705 C CA . GLY A 1 88 ? 14.436 7.593 -9.446 1.00 69.25 88 GLY A CA 1
ATOM 706 C C . GLY A 1 88 ? 13.497 8.580 -10.150 1.00 69.25 88 GLY A C 1
ATOM 707 O O . GLY A 1 88 ? 13.405 9.739 -9.763 1.00 69.25 88 GLY A O 1
ATOM 708 N N . PRO A 1 89 ? 12.754 8.146 -11.178 1.00 70.06 89 PRO A N 1
ATOM 709 C CA . PRO A 1 89 ? 11.849 9.016 -11.937 1.00 70.06 89 PRO A CA 1
ATOM 710 C C . PRO A 1 89 ? 10.610 9.476 -11.144 1.00 70.06 89 PRO A C 1
ATOM 712 O O . PRO A 1 89 ? 9.868 10.330 -11.620 1.00 70.06 89 PRO A O 1
ATOM 715 N N . TYR A 1 90 ? 10.394 8.941 -9.938 1.00 70.19 90 TYR A N 1
ATOM 716 C CA . TYR A 1 90 ? 9.240 9.217 -9.076 1.00 70.19 90 TYR A CA 1
ATOM 717 C C . TYR A 1 90 ? 9.641 9.989 -7.807 1.00 70.19 90 TYR A C 1
ATOM 719 O O . TYR A 1 90 ? 9.171 9.670 -6.716 1.00 70.19 90 TYR A O 1
ATOM 727 N N . VAL A 1 91 ? 10.552 10.967 -7.927 1.00 75.69 91 VAL A N 1
ATOM 728 C CA . VAL A 1 91 ? 11.129 11.664 -6.764 1.00 75.69 91 VAL A CA 1
ATOM 729 C C . VAL A 1 91 ? 10.053 12.307 -5.884 1.00 75.69 91 VAL A C 1
ATOM 731 O O . VAL A 1 91 ? 9.290 13.163 -6.328 1.00 75.69 91 VAL A O 1
ATOM 734 N N . ARG A 1 92 ? 10.066 11.953 -4.600 1.00 76.56 92 ARG A N 1
ATOM 735 C CA . ARG A 1 92 ? 9.340 12.589 -3.507 1.00 76.56 92 ARG A CA 1
ATOM 736 C C . ARG A 1 92 ? 10.333 12.965 -2.408 1.00 76.56 92 ARG A C 1
ATOM 738 O O . ARG A 1 92 ? 11.138 12.146 -1.970 1.00 76.56 92 ARG A O 1
ATOM 745 N N . THR A 1 93 ? 10.294 14.223 -1.976 1.00 72.38 93 THR A N 1
ATOM 746 C CA . THR A 1 93 ? 11.226 14.777 -0.975 1.00 72.38 93 THR A CA 1
ATOM 747 C C . THR A 1 93 ? 10.655 14.768 0.444 1.00 72.38 93 THR A C 1
ATOM 749 O O . THR A 1 93 ? 11.220 15.396 1.338 1.00 72.38 93 THR A O 1
ATOM 752 N N . ASP A 1 94 ? 9.517 14.110 0.662 1.00 74.50 94 ASP A N 1
ATOM 753 C CA . ASP A 1 94 ? 8.893 13.978 1.971 1.00 74.50 94 ASP A CA 1
ATOM 754 C C . ASP A 1 94 ? 9.499 12.812 2.768 1.00 74.50 94 ASP A C 1
ATOM 756 O O . ASP A 1 94 ? 9.873 11.768 2.234 1.00 74.50 94 ASP A O 1
ATOM 760 N N . CYS A 1 95 ? 9.577 12.964 4.094 1.00 67.69 95 CYS A N 1
ATOM 761 C CA . CYS A 1 95 ? 9.959 11.885 5.014 1.00 67.69 95 CYS A CA 1
ATOM 762 C C . CYS A 1 95 ? 8.799 10.887 5.200 1.00 67.69 95 CYS A C 1
ATOM 764 O O . CYS A 1 95 ? 8.373 10.613 6.325 1.00 67.69 95 CYS A O 1
ATOM 766 N N . SER A 1 96 ? 8.256 10.385 4.090 1.00 80.44 96 SER A N 1
ATOM 767 C CA . SER A 1 96 ? 7.060 9.551 4.062 1.00 80.44 96 SER A CA 1
ATOM 768 C C . SER A 1 96 ? 7.330 8.109 4.503 1.00 80.44 96 SER A C 1
ATOM 770 O O . SER A 1 96 ? 8.429 7.560 4.355 1.00 80.44 96 SER A O 1
ATOM 772 N N . ARG A 1 97 ? 6.290 7.457 5.037 1.00 90.19 97 ARG A N 1
ATOM 773 C CA . ARG A 1 97 ? 6.289 6.023 5.349 1.00 90.19 97 ARG A CA 1
ATOM 774 C C . ARG A 1 97 ? 5.801 5.154 4.190 1.00 90.19 97 ARG A C 1
ATOM 776 O O . ARG A 1 97 ? 5.781 3.932 4.350 1.00 90.19 97 ARG A O 1
ATOM 783 N N . ILE A 1 98 ? 5.504 5.749 3.030 1.00 92.62 98 ILE A N 1
ATOM 784 C CA . ILE A 1 98 ? 4.990 5.066 1.835 1.00 92.62 98 ILE A CA 1
ATOM 785 C C . ILE A 1 98 ? 5.775 3.801 1.477 1.00 92.62 98 ILE A C 1
ATOM 787 O O . ILE A 1 98 ? 5.131 2.760 1.397 1.00 92.62 98 ILE A O 1
ATOM 791 N N . PRO A 1 99 ? 7.125 3.785 1.368 1.00 94.19 99 PRO A N 1
ATOM 792 C CA . PRO A 1 99 ? 7.825 2.559 0.977 1.00 94.19 99 PRO A CA 1
ATOM 793 C C . PRO A 1 99 ? 7.525 1.363 1.889 1.00 94.19 99 PRO A C 1
ATOM 795 O O . PRO A 1 99 ? 7.277 0.253 1.422 1.00 94.19 99 PRO A O 1
ATOM 798 N N . ASN A 1 100 ? 7.492 1.604 3.202 1.00 94.44 100 ASN A N 1
ATOM 799 C CA . ASN A 1 100 ? 7.241 0.555 4.183 1.00 94.44 100 ASN A CA 1
ATOM 800 C C . ASN A 1 100 ? 5.765 0.141 4.186 1.00 94.44 100 ASN A C 1
ATOM 802 O O . ASN A 1 100 ? 5.462 -1.045 4.274 1.00 94.44 100 ASN A O 1
ATOM 806 N N . MET A 1 101 ? 4.849 1.108 4.103 1.00 95.75 101 MET A N 1
ATOM 807 C CA . MET A 1 101 ? 3.410 0.843 4.084 1.00 95.75 101 MET A CA 1
ATOM 808 C C . MET A 1 101 ? 2.990 0.075 2.836 1.00 95.75 101 MET A C 1
ATOM 810 O O . MET A 1 101 ? 2.268 -0.912 2.949 1.00 95.75 101 MET A O 1
ATOM 814 N N . THR A 1 102 ? 3.489 0.479 1.671 1.00 96.81 102 THR A N 1
ATOM 815 C CA . THR A 1 102 ? 3.264 -0.219 0.409 1.00 96.81 102 THR A CA 1
ATOM 816 C C . THR A 1 102 ? 3.723 -1.665 0.511 1.00 96.81 102 THR A C 1
ATOM 818 O O . THR A 1 102 ? 2.954 -2.568 0.205 1.00 96.81 102 THR A O 1
ATOM 821 N N . ALA A 1 103 ? 4.932 -1.917 1.016 1.00 96.69 103 ALA A N 1
ATOM 822 C CA . ALA A 1 103 ? 5.420 -3.281 1.181 1.00 96.69 103 ALA A CA 1
ATOM 823 C C . ALA A 1 103 ? 4.561 -4.119 2.147 1.00 96.69 103 ALA A C 1
ATOM 825 O O . ALA A 1 103 ? 4.316 -5.292 1.874 1.00 96.69 103 ALA A O 1
ATOM 826 N N . VAL A 1 104 ? 4.065 -3.533 3.247 1.00 96.75 104 VAL A N 1
ATOM 827 C CA . VAL A 1 104 ? 3.130 -4.215 4.165 1.00 96.75 104 VAL A CA 1
ATOM 828 C C . VAL A 1 104 ? 1.841 -4.597 3.443 1.00 96.75 104 VAL A C 1
ATOM 830 O O . VAL A 1 104 ? 1.402 -5.738 3.552 1.00 96.75 104 VAL A O 1
ATOM 833 N N . VAL A 1 105 ? 1.252 -3.665 2.692 1.00 97.06 105 VAL A N 1
ATOM 834 C CA . VAL A 1 105 ? -0.001 -3.891 1.962 1.00 97.06 105 VAL A CA 1
ATOM 835 C C . VAL A 1 105 ? 0.186 -4.932 0.860 1.00 97.06 105 VAL A C 1
ATOM 837 O O . VAL A 1 105 ? -0.586 -5.879 0.784 1.00 97.06 105 VAL A O 1
ATOM 840 N N . LEU A 1 106 ? 1.243 -4.836 0.050 1.00 96.44 106 LEU A N 1
ATOM 841 C CA . LEU A 1 106 ? 1.509 -5.807 -1.017 1.00 96.44 106 LEU A CA 1
ATOM 842 C C . LEU A 1 106 ? 1.851 -7.202 -0.472 1.00 96.44 106 LEU A C 1
ATOM 844 O O . LEU A 1 106 ? 1.450 -8.201 -1.067 1.00 96.44 106 LEU A O 1
ATOM 848 N N . LYS A 1 107 ? 2.534 -7.293 0.676 1.00 96.00 107 LYS A N 1
ATOM 849 C CA . LYS A 1 107 ? 2.736 -8.560 1.395 1.00 96.00 107 LYS A CA 1
ATOM 850 C C . LYS A 1 107 ? 1.409 -9.144 1.868 1.00 96.00 107 LYS A C 1
ATOM 852 O O . LYS A 1 107 ? 1.154 -10.325 1.667 1.00 96.00 107 LYS A O 1
ATOM 857 N N . ASP A 1 108 ? 0.561 -8.328 2.486 1.00 95.69 108 ASP A N 1
ATOM 858 C CA . ASP A 1 108 ? -0.745 -8.765 2.979 1.00 95.69 108 ASP A CA 1
ATOM 859 C C . ASP A 1 108 ? -1.691 -9.197 1.841 1.00 95.69 108 ASP A C 1
ATOM 861 O O . ASP A 1 108 ? -2.433 -10.167 1.991 1.00 95.69 108 ASP A O 1
ATOM 865 N N . LEU A 1 109 ? -1.610 -8.549 0.675 1.00 94.81 109 LEU A N 1
ATOM 866 C CA . LEU A 1 109 ? -2.292 -8.964 -0.559 1.00 94.81 109 LEU A CA 1
ATOM 867 C C . LEU A 1 109 ? -1.686 -10.231 -1.197 1.00 94.81 109 LEU A C 1
ATOM 869 O O . LEU A 1 109 ?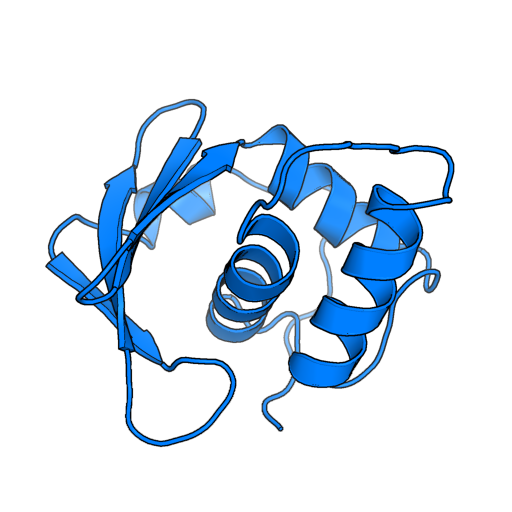 -2.271 -10.803 -2.116 1.00 94.81 109 LEU A O 1
ATOM 873 N N . GLY A 1 110 ? -0.532 -10.693 -0.710 1.00 94.31 110 GLY A N 1
ATOM 874 C CA . GLY A 1 110 ? 0.143 -11.903 -1.179 1.00 94.31 110 GLY A CA 1
ATOM 875 C C . GLY A 1 110 ? 1.026 -11.714 -2.415 1.00 94.31 110 GLY A C 1
ATOM 876 O O . GLY A 1 110 ? 1.451 -12.713 -3.001 1.00 94.31 110 GLY A O 1
ATOM 877 N N . TYR A 1 111 ? 1.310 -10.471 -2.814 1.00 94.38 111 TYR A N 1
ATOM 878 C CA . TYR A 1 111 ? 2.203 -10.149 -3.936 1.00 94.38 111 TYR A CA 1
ATOM 879 C C . TYR A 1 111 ? 3.685 -10.173 -3.554 1.00 94.38 111 TYR A C 1
ATOM 881 O O . TYR A 1 111 ? 4.535 -10.356 -4.420 1.00 94.38 111 TYR A O 1
ATOM 889 N N . LEU A 1 112 ? 3.996 -9.997 -2.269 1.00 94.19 112 LEU A N 1
ATOM 890 C CA . LEU A 1 112 ? 5.355 -10.072 -1.736 1.00 94.19 112 LEU A CA 1
ATOM 891 C C . LEU A 1 112 ? 5.445 -11.165 -0.678 1.00 94.19 112 LEU A C 1
ATOM 893 O O . LEU A 1 112 ? 4.516 -11.359 0.109 1.00 94.19 112 LEU A O 1
ATOM 897 N N . ASP A 1 113 ? 6.594 -11.828 -0.621 1.00 90.19 113 ASP A N 1
ATOM 898 C CA . ASP A 1 113 ? 6.898 -12.749 0.465 1.00 90.19 113 ASP A CA 1
ATOM 899 C C . ASP A 1 113 ? 7.206 -12.004 1.770 1.00 90.19 113 ASP A C 1
ATOM 901 O O . ASP A 1 113 ? 7.639 -10.843 1.794 1.00 90.19 113 ASP A O 1
ATOM 905 N N . GLY A 1 114 ? 6.982 -12.704 2.884 1.00 77.25 114 GLY A N 1
ATOM 906 C CA . GLY A 1 114 ? 7.519 -12.295 4.175 1.00 77.25 114 GLY A CA 1
ATOM 907 C C . GLY A 1 114 ? 9.048 -12.265 4.168 1.00 77.25 114 GLY A C 1
ATOM 908 O O . GLY A 1 114 ? 9.684 -12.868 3.308 1.00 77.25 114 GLY A O 1
ATOM 909 N N . ALA A 1 115 ? 9.614 -11.523 5.121 1.00 60.50 115 ALA A N 1
ATOM 910 C CA . ALA A 1 115 ? 11.032 -11.634 5.448 1.00 60.50 115 ALA A CA 1
ATOM 911 C C . ALA A 1 115 ? 11.352 -13.023 6.012 1.00 60.50 115 ALA A C 1
ATOM 913 O O . ALA A 1 115 ? 10.462 -13.575 6.706 1.00 60.50 115 ALA A O 1
#

Radius of gyration: 13.02 Å; chains: 1; bounding box: 30×31×33 Å

pLDDT: mean 91.03, std 8.09, range [60.5, 98.38]

Foldseek 3Di:
DDDLDPFDDLVCVVVVDDFQDWFQFLDDDFTWTFHDDDPFWTWIDDPPDIDIDTPVLLRVLSVCDNVVVQDAALVSNLVSVVCCQPPNPNDDPDPDPSSRVSSRVCVVVVNHHHD

Sequence (115 aa):
MTAVPQEFDWAMVRQRYQPGMRLASLRGDTYLEVVEVDDDRLCLRQRLWRDCLTRQDLETAVSLLRDGIVTGTAMEFAEGLRRQLSGGPYVRTDCSRIPNMTAVVLKDLGYLDGA

Secondary structure (DSSP, 8-state):
-PPPPSS--HHHHHHH--TT-EEE-SSSS-EEEEEEE-SSEEEEEETTEEEEEEHHHHHHHHHHHHTTSS-SSHHHHHHHHHHHHHHSTT---S--SHHHHHHHHHHHTTSS---